Protein AF-A0A9Y2K0I2-F1 (afdb_monomer_lite)

Structure (mmCIF, N/CA/C/O backbone):
data_AF-A0A9Y2K0I2-F1
#
_entry.id   AF-A0A9Y2K0I2-F1
#
loop_
_atom_site.group_PDB
_atom_site.id
_atom_site.type_symbol
_atom_site.label_atom_id
_atom_site.label_alt_id
_atom_site.label_comp_id
_atom_site.label_asym_id
_atom_site.label_entity_id
_atom_site.label_seq_id
_atom_site.pdbx_PDB_ins_code
_atom_site.Cartn_x
_atom_site.Cartn_y
_atom_site.Cartn_z
_atom_site.occupancy
_atom_site.B_iso_or_equiv
_atom_site.auth_seq_id
_atom_site.auth_comp_id
_atom_site.auth_asym_id
_atom_site.auth_atom_id
_atom_site.pdbx_PDB_model_num
ATOM 1 N N . MET A 1 1 ? -23.090 1.991 5.966 1.00 53.09 1 MET A N 1
ATOM 2 C CA . MET A 1 1 ? -22.241 0.795 6.164 1.00 53.09 1 MET A CA 1
ATOM 3 C C . MET A 1 1 ? -21.688 0.841 7.576 1.00 53.09 1 MET A C 1
ATOM 5 O O . MET A 1 1 ? -21.295 1.922 8.002 1.00 53.09 1 MET A O 1
ATOM 9 N N . GLN A 1 2 ? -21.719 -0.274 8.311 1.00 64.38 2 GLN A N 1
ATOM 10 C CA . GLN A 1 2 ? -21.088 -0.356 9.633 1.00 64.38 2 GLN A CA 1
ATOM 11 C C . GLN A 1 2 ? -19.580 -0.041 9.514 1.00 64.38 2 GLN A C 1
ATOM 13 O O . GLN A 1 2 ? -18.990 -0.380 8.482 1.00 64.38 2 GLN A O 1
ATOM 18 N N . PRO A 1 3 ? -18.953 0.603 10.520 1.00 64.94 3 PRO A N 1
ATOM 19 C CA . PRO A 1 3 ? -17.525 0.949 10.492 1.00 64.94 3 PRO A CA 1
ATOM 20 C C . PRO A 1 3 ? -16.638 -0.266 10.189 1.00 64.94 3 PRO A C 1
ATOM 22 O O . PRO A 1 3 ? -15.735 -0.193 9.364 1.00 64.94 3 PRO A O 1
ATOM 25 N N . GLU A 1 4 ? -17.008 -1.401 10.775 1.00 67.50 4 GLU A N 1
ATOM 26 C CA . GLU A 1 4 ? -16.352 -2.708 10.685 1.00 67.50 4 GLU A CA 1
ATOM 27 C C . GLU A 1 4 ? -16.249 -3.206 9.235 1.00 67.50 4 GLU A C 1
ATOM 29 O O . GLU A 1 4 ? -15.191 -3.625 8.768 1.00 67.50 4 GLU A O 1
ATOM 34 N N . TRP A 1 5 ? -17.347 -3.084 8.482 1.00 68.94 5 TRP A N 1
ATOM 35 C CA . TRP A 1 5 ? -17.418 -3.495 7.078 1.00 68.94 5 TRP A CA 1
ATOM 36 C C . TRP A 1 5 ? -16.559 -2.600 6.186 1.00 68.94 5 TRP A C 1
ATOM 38 O O . TRP A 1 5 ? -15.941 -3.049 5.224 1.00 68.94 5 TRP A O 1
ATOM 48 N N . ARG A 1 6 ? -16.508 -1.311 6.515 1.00 68.50 6 ARG A N 1
ATOM 49 C CA . ARG A 1 6 ? -15.749 -0.327 5.752 1.00 68.50 6 ARG A CA 1
ATOM 50 C C . ARG A 1 6 ? -14.238 -0.520 5.926 1.00 68.50 6 ARG A C 1
ATOM 52 O O . ARG A 1 6 ? -13.497 -0.398 4.954 1.00 68.50 6 ARG A O 1
ATOM 59 N N . ASP A 1 7 ? -13.806 -0.897 7.126 1.00 70.06 7 ASP A N 1
ATOM 60 C CA . ASP A 1 7 ? -12.409 -1.227 7.421 1.00 70.06 7 ASP A CA 1
ATOM 61 C C . ASP A 1 7 ? -11.966 -2.548 6.773 1.00 70.06 7 ASP A C 1
ATOM 63 O O . ASP A 1 7 ? -10.858 -2.642 6.233 1.00 70.06 7 ASP A O 1
ATOM 67 N N . ALA A 1 8 ? -12.851 -3.552 6.745 1.00 73.81 8 ALA A N 1
ATOM 68 C CA . ALA A 1 8 ? -12.604 -4.797 6.021 1.00 73.81 8 ALA A CA 1
ATOM 69 C C . ALA A 1 8 ? -12.403 -4.539 4.516 1.00 73.81 8 ALA A C 1
ATOM 71 O O . ALA A 1 8 ? -11.444 -5.029 3.921 1.00 73.81 8 ALA A O 1
ATOM 72 N N . VAL A 1 9 ? -13.243 -3.695 3.908 1.00 80.25 9 VAL A N 1
ATOM 73 C CA . VAL A 1 9 ? -13.118 -3.331 2.486 1.00 80.25 9 VAL A CA 1
ATOM 74 C C . VAL A 1 9 ? -11.862 -2.498 2.221 1.00 80.25 9 VAL A C 1
ATOM 76 O O . VAL A 1 9 ? -11.193 -2.727 1.219 1.00 80.25 9 VAL A O 1
ATOM 79 N N . ALA A 1 10 ? -11.477 -1.593 3.125 1.00 81.00 10 ALA A N 1
ATOM 80 C CA . ALA A 1 10 ? -10.237 -0.819 3.004 1.00 81.00 10 ALA A CA 1
ATOM 81 C C . ALA A 1 10 ? -8.960 -1.678 3.122 1.00 81.00 10 ALA A C 1
ATOM 83 O O . ALA A 1 10 ? -7.895 -1.266 2.666 1.00 81.00 10 ALA A O 1
ATOM 84 N N . THR A 1 11 ? -9.061 -2.882 3.692 1.00 83.12 11 THR A N 1
ATOM 85 C CA . THR A 1 11 ? -7.950 -3.840 3.789 1.00 83.12 11 THR A CA 1
ATOM 86 C C . THR A 1 11 ? -7.670 -4.538 2.454 1.00 83.12 11 THR A C 1
ATOM 88 O O . THR A 1 11 ? -6.518 -4.850 2.152 1.00 83.12 11 THR A O 1
ATOM 91 N N . VAL A 1 12 ? -8.695 -4.734 1.618 1.00 85.62 12 VAL A N 1
ATOM 92 C CA . VAL A 1 12 ? -8.576 -5.452 0.338 1.00 85.62 12 VAL A CA 1
ATOM 93 C C . VAL A 1 12 ? -7.546 -4.813 -0.613 1.00 85.62 12 VAL A C 1
ATOM 95 O O . VAL A 1 12 ? -6.666 -5.539 -1.076 1.00 85.62 12 VAL A O 1
ATOM 98 N N . PRO A 1 13 ? -7.550 -3.487 -0.872 1.00 84.94 13 PRO A N 1
ATOM 99 C CA . PRO A 1 13 ? -6.544 -2.854 -1.730 1.00 84.94 13 PRO A CA 1
ATOM 100 C C . PRO A 1 13 ? -5.114 -2.984 -1.192 1.00 84.94 13 PRO A C 1
ATOM 102 O O . PRO A 1 13 ? -4.166 -3.092 -1.970 1.00 84.94 13 PRO A O 1
ATOM 105 N N . VAL A 1 14 ? -4.944 -2.992 0.135 1.00 85.44 14 VAL A N 1
ATOM 106 C CA . VAL A 1 14 ? -3.626 -3.141 0.769 1.00 85.44 14 VAL A CA 1
ATOM 107 C C . VAL A 1 14 ? -3.096 -4.557 0.560 1.00 85.44 14 VAL A C 1
ATOM 109 O O . VAL A 1 14 ? -1.975 -4.726 0.085 1.00 85.44 14 VAL A O 1
ATOM 112 N N . LEU A 1 15 ? -3.913 -5.575 0.845 1.00 86.75 15 LEU A N 1
ATOM 113 C CA . LEU A 1 15 ? -3.531 -6.973 0.630 1.00 86.75 15 LEU A CA 1
ATOM 114 C C . LEU A 1 15 ? -3.258 -7.264 -0.847 1.00 86.75 15 LEU A C 1
ATOM 116 O O . LEU A 1 15 ? -2.292 -7.952 -1.161 1.00 86.75 15 LEU A O 1
ATOM 120 N N . LEU A 1 16 ? -4.053 -6.683 -1.749 1.00 87.75 16 LEU A N 1
ATOM 121 C CA . LEU A 1 16 ? -3.819 -6.780 -3.186 1.00 87.75 16 LEU A CA 1
ATOM 122 C C . LEU A 1 16 ? -2.471 -6.165 -3.586 1.00 87.75 16 LEU A C 1
ATOM 124 O O . LEU A 1 16 ? -1.734 -6.767 -4.359 1.00 87.75 16 LEU A O 1
ATOM 128 N N . THR A 1 17 ? -2.113 -5.006 -3.022 1.00 87.44 17 THR A N 1
ATOM 129 C CA . THR A 1 17 ? -0.806 -4.370 -3.269 1.00 87.44 17 THR A CA 1
ATOM 130 C C . THR A 1 17 ? 0.347 -5.274 -2.829 1.00 87.44 17 THR A C 1
ATOM 132 O O . THR A 1 17 ? 1.324 -5.424 -3.559 1.00 87.44 17 THR A O 1
ATOM 135 N N . ILE A 1 18 ? 0.229 -5.904 -1.655 1.00 86.88 18 ILE A N 1
ATOM 136 C CA . ILE A 1 18 ? 1.241 -6.835 -1.139 1.00 86.88 18 ILE A CA 1
ATOM 137 C C . ILE A 1 18 ? 1.335 -8.074 -2.036 1.00 86.88 18 ILE A C 1
ATOM 139 O O . ILE A 1 18 ? 2.438 -8.464 -2.401 1.00 86.88 18 ILE A O 1
ATOM 143 N N . ALA A 1 19 ? 0.202 -8.662 -2.429 1.00 86.19 19 ALA A N 1
ATOM 144 C CA . ALA A 1 19 ? 0.174 -9.835 -3.300 1.00 86.19 19 ALA A CA 1
ATOM 145 C C . ALA A 1 19 ? 0.838 -9.558 -4.659 1.00 86.19 19 ALA A C 1
ATOM 147 O O . ALA A 1 19 ? 1.690 -10.329 -5.089 1.00 86.19 19 ALA A O 1
ATOM 148 N N . LEU A 1 20 ? 0.518 -8.420 -5.286 1.00 85.06 20 LEU A N 1
ATOM 149 C CA . LEU A 1 20 ? 1.146 -7.985 -6.537 1.00 85.06 20 LEU A CA 1
ATOM 150 C C . LEU A 1 20 ? 2.647 -7.721 -6.372 1.00 85.06 20 LEU A C 1
ATOM 152 O O . LEU A 1 20 ? 3.420 -8.010 -7.278 1.00 85.06 20 LEU A O 1
ATOM 156 N N . TYR A 1 21 ? 3.082 -7.194 -5.223 1.00 84.44 21 TYR A N 1
ATOM 157 C CA . TYR A 1 21 ? 4.509 -6.997 -4.966 1.00 84.44 21 TYR A CA 1
ATOM 158 C C . TYR A 1 21 ? 5.258 -8.321 -4.777 1.00 84.44 21 TYR A C 1
ATOM 160 O O . TYR A 1 21 ? 6.381 -8.456 -5.252 1.00 84.44 21 TYR A O 1
ATOM 168 N N . VAL A 1 22 ? 4.650 -9.298 -4.099 1.00 85.31 22 VAL A N 1
ATOM 169 C CA . VAL A 1 22 ? 5.235 -10.636 -3.922 1.00 85.31 22 VAL A CA 1
ATOM 170 C C . VAL A 1 22 ? 5.380 -11.351 -5.265 1.00 85.31 22 VAL A C 1
ATOM 172 O O . VAL A 1 22 ? 6.415 -11.965 -5.494 1.00 85.31 22 VAL A O 1
ATOM 175 N N . ASP A 1 23 ? 4.391 -11.219 -6.153 1.00 82.94 23 ASP A N 1
ATOM 176 C CA . ASP A 1 23 ? 4.446 -11.720 -7.536 1.00 82.94 23 ASP A CA 1
ATOM 177 C C . ASP A 1 23 ? 5.516 -10.987 -8.370 1.00 82.94 23 ASP A C 1
ATOM 179 O O . ASP A 1 23 ? 6.265 -11.605 -9.114 1.00 82.94 23 ASP A O 1
ATOM 183 N N . TYR A 1 24 ? 5.663 -9.672 -8.172 1.00 83.00 24 TYR A N 1
ATOM 184 C CA . TYR A 1 24 ? 6.679 -8.847 -8.837 1.00 83.00 24 TYR A CA 1
ATOM 185 C C . TYR A 1 24 ? 8.113 -9.172 -8.396 1.00 83.00 24 TYR A C 1
ATOM 187 O O . TYR A 1 24 ? 9.049 -9.033 -9.181 1.00 83.00 24 TYR A O 1
ATOM 195 N N . PHE A 1 25 ? 8.309 -9.546 -7.131 1.00 80.38 25 PHE A N 1
ATOM 196 C CA . PHE A 1 25 ? 9.626 -9.693 -6.510 1.00 80.38 25 PHE A CA 1
ATOM 197 C C . PHE A 1 25 ? 10.585 -10.680 -7.213 1.00 80.38 25 PHE A C 1
ATOM 199 O O . PHE A 1 25 ? 11.750 -10.310 -7.375 1.00 80.38 25 PHE A O 1
ATOM 206 N N . PRO A 1 26 ? 10.169 -11.895 -7.629 1.00 81.00 26 PRO A N 1
ATOM 207 C CA . PRO A 1 26 ? 11.063 -12.848 -8.291 1.00 81.00 26 PRO A CA 1
ATOM 208 C C . PRO A 1 26 ? 11.470 -12.432 -9.711 1.00 81.00 26 PRO A C 1
ATOM 210 O O . PRO A 1 26 ? 12.645 -12.545 -10.053 1.00 81.00 26 PRO A O 1
ATOM 213 N N . ASP A 1 27 ? 10.531 -11.921 -10.513 1.00 77.06 27 ASP A N 1
ATOM 214 C CA . ASP A 1 27 ? 10.726 -11.765 -11.964 1.00 77.06 27 ASP A CA 1
ATOM 215 C C . ASP A 1 27 ? 10.772 -10.298 -12.433 1.00 77.06 27 ASP A C 1
ATOM 217 O O . ASP A 1 27 ? 10.922 -10.014 -13.622 1.00 77.06 27 ASP A O 1
ATOM 221 N N . GLY A 1 28 ? 10.609 -9.332 -11.522 1.00 72.44 28 GLY A N 1
ATOM 222 C CA . GLY A 1 28 ? 10.492 -7.906 -11.860 1.00 72.44 28 GLY A CA 1
ATOM 223 C C . GLY A 1 28 ? 9.236 -7.574 -12.679 1.00 72.44 28 GLY A C 1
ATOM 224 O O . GLY A 1 28 ? 9.112 -6.482 -13.248 1.00 72.44 28 GLY A O 1
ATOM 225 N N . THR A 1 29 ? 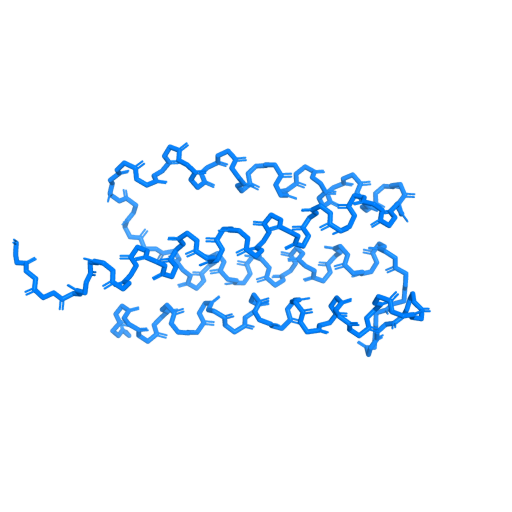8.300 -8.518 -12.752 1.00 69.56 29 THR A N 1
ATOM 226 C CA . THR A 1 29 ? 7.012 -8.401 -13.429 1.00 69.56 29 THR A CA 1
ATOM 227 C C . THR A 1 29 ? 5.965 -9.120 -12.594 1.00 69.56 29 THR A C 1
ATOM 229 O O . THR A 1 29 ? 6.249 -10.169 -12.035 1.00 69.56 29 THR A O 1
ATOM 232 N N . ALA A 1 30 ? 4.777 -8.539 -12.493 1.00 72.44 30 ALA A N 1
ATOM 233 C CA . ALA A 1 30 ? 3.601 -9.172 -11.912 1.00 72.44 30 ALA A CA 1
ATOM 234 C C . ALA A 1 30 ? 2.467 -9.157 -12.938 1.00 72.44 30 ALA A C 1
ATOM 236 O O . ALA A 1 30 ? 2.550 -8.458 -13.958 1.00 72.44 30 ALA A O 1
ATOM 237 N N . LEU A 1 31 ? 1.385 -9.885 -12.657 1.00 64.81 31 LEU A N 1
ATOM 238 C CA . LEU A 1 31 ? 0.146 -9.870 -13.445 1.00 64.81 31 LEU A CA 1
ATOM 239 C C . LEU A 1 31 ? -0.235 -8.420 -13.839 1.00 64.81 31 LEU A C 1
ATOM 241 O O . LEU A 1 31 ? -0.641 -7.623 -12.995 1.00 64.81 31 LEU A O 1
ATOM 245 N N . TRP A 1 32 ? -0.086 -8.078 -15.128 1.00 63.84 32 TRP A N 1
ATOM 246 C CA . TRP A 1 32 ? -0.341 -6.751 -15.738 1.00 63.84 32 TRP A CA 1
ATOM 247 C C . TRP A 1 32 ? 0.594 -5.590 -15.347 1.00 63.84 32 TRP A C 1
ATOM 249 O O . TRP A 1 32 ? 0.461 -4.496 -15.897 1.00 63.84 32 TRP A O 1
ATOM 259 N N . VAL A 1 33 ? 1.553 -5.797 -14.443 1.00 71.44 33 VAL A N 1
ATOM 260 C CA . VAL A 1 33 ? 2.462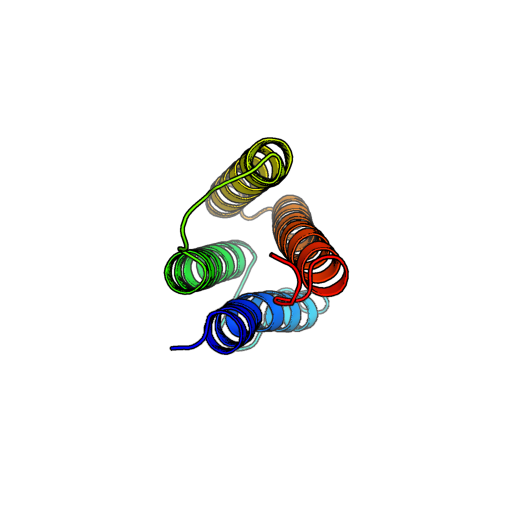 -4.757 -13.939 1.00 71.44 33 VAL A CA 1
ATOM 261 C C . VAL A 1 33 ? 3.887 -5.072 -14.365 1.00 71.44 33 VAL A C 1
ATOM 263 O O . VAL A 1 33 ? 4.459 -6.085 -13.972 1.00 71.44 33 VAL A O 1
ATOM 266 N N . HIS A 1 34 ? 4.473 -4.223 -15.205 1.00 80.94 34 HIS A N 1
ATOM 267 C CA . HIS A 1 34 ? 5.801 -4.469 -15.770 1.00 80.94 34 HIS A CA 1
ATOM 268 C C . HIS A 1 34 ? 6.756 -3.363 -15.317 1.00 80.94 34 HIS A C 1
ATOM 270 O O . HIS A 1 34 ? 6.641 -2.208 -15.735 1.00 80.94 34 HIS A O 1
ATOM 276 N N . GLY A 1 35 ? 7.687 -3.719 -14.429 1.00 79.75 35 GLY A N 1
ATOM 277 C CA . GLY A 1 35 ? 8.672 -2.800 -13.865 1.00 79.75 35 GLY A CA 1
ATOM 278 C C . GLY A 1 35 ? 8.181 -1.955 -12.681 1.00 79.75 35 GLY A C 1
ATOM 279 O O . GLY A 1 35 ? 6.987 -1.785 -12.418 1.00 79.75 35 GLY A O 1
ATOM 280 N N . ALA A 1 36 ? 9.148 -1.379 -11.963 1.00 81.81 36 ALA A N 1
ATOM 281 C CA . ALA A 1 36 ? 8.920 -0.712 -10.682 1.00 81.81 36 ALA A CA 1
ATOM 282 C C . ALA A 1 36 ? 7.972 0.496 -10.762 1.00 81.81 36 ALA A C 1
ATOM 284 O O . ALA A 1 36 ? 7.198 0.744 -9.838 1.00 81.81 36 ALA A O 1
ATOM 285 N N . ARG A 1 37 ? 7.986 1.232 -11.881 1.00 85.38 37 ARG A N 1
ATOM 286 C CA . ARG A 1 37 ? 7.114 2.403 -12.088 1.00 85.38 37 ARG A CA 1
ATOM 287 C C . ARG A 1 37 ? 5.641 2.017 -12.171 1.00 85.38 37 ARG A C 1
ATOM 289 O O . ARG A 1 37 ? 4.805 2.659 -11.541 1.00 85.38 37 ARG A O 1
ATOM 296 N N . ALA A 1 38 ? 5.330 0.960 -12.921 1.00 84.44 38 ALA A N 1
ATOM 297 C CA . ALA A 1 38 ? 3.969 0.451 -13.032 1.00 84.44 38 ALA A CA 1
ATOM 298 C C . ALA A 1 38 ? 3.465 -0.051 -11.669 1.00 84.44 38 ALA A C 1
ATOM 300 O O . ALA A 1 38 ? 2.311 0.186 -11.304 1.00 84.44 38 ALA A O 1
ATOM 301 N N . MET A 1 39 ? 4.347 -0.671 -10.877 1.00 86.50 39 MET A N 1
ATOM 302 C CA . MET A 1 39 ? 3.986 -1.147 -9.543 1.00 86.50 39 MET A CA 1
ATOM 303 C C . MET A 1 39 ? 3.749 0.005 -8.563 1.00 86.50 39 MET A C 1
ATOM 305 O O . MET A 1 39 ? 2.755 0.002 -7.838 1.00 86.50 39 MET A O 1
ATOM 309 N N . ALA A 1 40 ? 4.591 1.041 -8.594 1.00 86.00 40 ALA A N 1
ATOM 310 C CA . ALA A 1 40 ? 4.391 2.249 -7.796 1.00 86.00 40 ALA A CA 1
ATOM 311 C C . ALA A 1 40 ? 3.083 2.976 -8.157 1.00 86.00 40 ALA A C 1
ATOM 313 O O . ALA A 1 40 ? 2.343 3.387 -7.263 1.00 86.00 40 ALA A O 1
ATOM 314 N N . ALA A 1 41 ? 2.754 3.083 -9.450 1.00 87.12 41 ALA A N 1
ATOM 315 C CA . ALA A 1 41 ? 1.482 3.648 -9.902 1.00 87.12 41 ALA A CA 1
ATOM 316 C C . ALA A 1 41 ? 0.285 2.842 -9.370 1.00 87.12 41 ALA A C 1
ATOM 318 O O . ALA A 1 41 ? -0.671 3.414 -8.848 1.00 87.12 41 ALA A O 1
ATOM 319 N N . THR A 1 42 ? 0.366 1.512 -9.441 1.00 88.12 42 THR A N 1
ATOM 320 C CA . THR A 1 42 ? -0.675 0.608 -8.933 1.00 88.12 42 THR A CA 1
ATOM 321 C C . THR A 1 42 ? -0.850 0.756 -7.421 1.00 88.12 42 THR A C 1
ATOM 323 O O . THR A 1 42 ? -1.972 0.923 -6.943 1.00 88.12 42 THR A O 1
ATOM 326 N N . ALA A 1 43 ? 0.255 0.788 -6.671 1.00 87.19 43 ALA A N 1
ATOM 327 C CA . ALA A 1 43 ? 0.248 1.002 -5.227 1.00 87.19 43 ALA A CA 1
ATOM 328 C C . ALA A 1 43 ? -0.365 2.359 -4.838 1.00 87.19 43 ALA A C 1
ATOM 330 O O . ALA A 1 43 ? -1.108 2.432 -3.860 1.00 87.19 43 ALA A O 1
ATOM 331 N N . LEU A 1 44 ? -0.123 3.425 -5.612 1.00 87.12 44 LEU A N 1
ATOM 332 C CA . LEU A 1 44 ? -0.755 4.731 -5.390 1.00 87.12 44 LEU A CA 1
ATOM 333 C C . LEU A 1 44 ? -2.264 4.699 -5.621 1.00 87.12 44 LEU A C 1
ATOM 335 O O . LEU A 1 44 ? -3.013 5.230 -4.802 1.00 87.12 44 LEU A O 1
ATOM 339 N N . VAL A 1 45 ? -2.716 4.078 -6.712 1.00 90.06 45 VAL A N 1
ATOM 340 C CA . VAL A 1 45 ? -4.149 3.967 -7.020 1.00 90.06 45 VAL A CA 1
ATOM 341 C C . VAL A 1 45 ? -4.862 3.159 -5.936 1.00 90.06 45 VAL A C 1
ATOM 343 O O . VAL A 1 45 ? -5.867 3.614 -5.391 1.00 90.06 45 VAL A O 1
ATOM 346 N N . LEU A 1 46 ? -4.318 1.999 -5.563 1.00 87.38 46 LEU A N 1
ATOM 347 C CA . LEU A 1 46 ? -4.880 1.160 -4.503 1.00 87.38 46 LEU A CA 1
ATOM 348 C C . LEU A 1 46 ? -4.820 1.849 -3.134 1.00 87.38 46 LEU A C 1
ATOM 350 O O . LEU A 1 46 ? -5.781 1.768 -2.369 1.00 87.38 46 LEU A O 1
ATOM 354 N N . GLY A 1 47 ? -3.741 2.579 -2.845 1.00 84.88 47 GLY A N 1
ATOM 355 C CA . GLY A 1 47 ? -3.600 3.388 -1.637 1.00 84.88 47 GLY A CA 1
ATOM 356 C C . GLY A 1 47 ? -4.636 4.511 -1.556 1.00 84.88 47 GLY A C 1
ATOM 357 O O . GLY A 1 47 ? -5.235 4.717 -0.500 1.00 84.88 47 GLY A O 1
ATOM 358 N N . LEU A 1 48 ? -4.916 5.192 -2.671 1.00 84.88 48 LEU A N 1
ATOM 359 C CA . LEU A 1 48 ? -5.967 6.207 -2.753 1.00 84.88 48 LEU A CA 1
ATOM 360 C C . LEU A 1 48 ? -7.357 5.594 -2.536 1.00 84.88 48 LEU A C 1
ATOM 362 O O . LEU A 1 48 ? -8.161 6.143 -1.784 1.00 84.88 48 LEU A O 1
ATOM 366 N N . VAL A 1 49 ? -7.628 4.439 -3.147 1.00 85.69 49 VAL A N 1
ATOM 367 C CA . VAL A 1 49 ? -8.882 3.698 -2.946 1.00 85.69 49 VAL A CA 1
ATOM 368 C C . VAL A 1 49 ? -9.040 3.298 -1.476 1.00 85.69 49 VAL A C 1
ATOM 370 O O . VAL A 1 49 ? -10.079 3.582 -0.881 1.00 85.69 49 VAL A O 1
ATOM 373 N N . ALA A 1 50 ? -8.004 2.724 -0.856 1.00 81.88 50 ALA A N 1
ATOM 374 C CA . ALA A 1 50 ? -8.008 2.386 0.568 1.00 81.88 50 ALA A CA 1
ATOM 375 C C . ALA A 1 50 ? -8.235 3.619 1.455 1.00 81.88 50 ALA A C 1
ATOM 377 O O . ALA A 1 50 ? -9.001 3.549 2.415 1.00 81.88 50 ALA A O 1
ATOM 378 N N . PHE A 1 51 ? -7.623 4.758 1.116 1.00 80.50 51 PHE A N 1
ATOM 379 C CA . PHE A 1 51 ? -7.819 6.016 1.832 1.00 80.50 51 PHE A CA 1
ATOM 380 C C . PHE A 1 51 ? -9.272 6.501 1.761 1.00 80.50 51 PHE A C 1
ATOM 382 O O . PHE A 1 51 ? -9.857 6.820 2.795 1.00 80.50 51 PHE A O 1
ATOM 389 N N . LEU A 1 52 ? -9.874 6.522 0.569 1.00 82.31 52 LEU A N 1
ATOM 390 C CA . LEU A 1 52 ? -11.261 6.957 0.379 1.00 82.31 52 LEU A CA 1
ATOM 391 C C . LEU A 1 52 ? -12.253 6.037 1.100 1.00 82.31 52 LEU A C 1
ATOM 393 O O . LEU A 1 52 ? -13.201 6.517 1.720 1.00 82.31 52 LEU A O 1
ATOM 397 N N . LEU A 1 53 ? -12.009 4.725 1.066 1.00 79.00 53 LEU A N 1
ATOM 398 C CA . LEU A 1 53 ? -12.812 3.740 1.788 1.00 79.00 53 LEU A CA 1
ATOM 399 C C . LEU A 1 53 ? -12.652 3.903 3.306 1.00 79.00 53 LEU A C 1
ATOM 401 O O . LEU A 1 53 ? -13.640 3.908 4.035 1.00 79.00 53 LEU A O 1
ATOM 405 N N . GLY A 1 54 ? -11.424 4.107 3.783 1.00 69.88 54 GLY A N 1
ATOM 406 C CA . GLY A 1 54 ? -11.096 4.284 5.198 1.00 69.88 54 GLY A CA 1
ATOM 407 C C . GLY A 1 54 ? -11.412 5.670 5.775 1.00 69.88 54 GLY A C 1
ATOM 408 O O . GLY A 1 54 ? -11.307 5.855 6.990 1.00 69.88 54 GLY A O 1
ATOM 409 N N . ALA A 1 55 ? -11.808 6.650 4.954 1.00 66.56 55 ALA A N 1
ATOM 410 C CA . ALA A 1 55 ? -12.062 8.027 5.376 1.00 66.56 55 ALA A CA 1
ATOM 411 C C . ALA A 1 55 ? -13.236 8.103 6.381 1.00 66.56 55 ALA A C 1
ATOM 413 O O . ALA A 1 55 ? -14.420 8.131 6.039 1.00 66.56 55 ALA A O 1
ATOM 414 N N . GLY A 1 56 ? -12.913 8.088 7.674 1.00 63.88 56 GLY A N 1
ATOM 415 C CA . GLY A 1 56 ? -13.822 8.310 8.801 1.00 63.88 56 GLY A CA 1
ATOM 416 C C . GLY A 1 56 ? -13.460 9.557 9.597 1.00 63.88 56 GLY A C 1
ATOM 417 O O . GLY A 1 56 ? -12.484 10.237 9.290 1.00 63.88 56 GLY A O 1
ATOM 418 N N . ARG A 1 57 ? -14.236 9.852 10.649 1.00 54.56 57 ARG A N 1
ATOM 419 C CA . ARG A 1 57 ? -13.915 10.948 11.576 1.00 54.56 57 ARG A CA 1
ATOM 420 C C . ARG A 1 57 ? -12.544 10.686 12.210 1.00 54.56 57 ARG A C 1
ATOM 422 O O . ARG A 1 57 ? -12.385 9.782 13.023 1.00 54.56 57 ARG A O 1
ATOM 429 N N . TRP A 1 58 ? -11.554 11.474 11.800 1.00 53.97 58 TRP A N 1
ATOM 430 C CA . TRP A 1 58 ? -10.211 11.496 12.372 1.00 53.97 58 TRP A CA 1
ATOM 431 C C . TRP A 1 58 ? -10.260 12.119 13.766 1.00 53.97 58 TRP A C 1
ATOM 433 O O . TRP A 1 58 ? -10.177 13.335 13.921 1.00 53.97 58 TRP A O 1
ATOM 443 N N . THR A 1 59 ? -10.396 11.290 14.794 1.00 48.88 59 THR A N 1
ATOM 444 C CA . THR A 1 59 ? -10.353 11.746 16.186 1.00 48.88 59 THR A CA 1
ATOM 445 C C . THR A 1 59 ? -9.358 10.892 16.967 1.00 48.88 59 THR A C 1
ATOM 447 O O . THR A 1 59 ? -9.610 9.713 17.196 1.00 48.88 59 THR A O 1
ATOM 450 N N . GLY A 1 60 ? -8.209 11.468 17.351 1.00 59.78 60 GLY A N 1
ATOM 451 C CA . GLY A 1 60 ? -7.299 10.860 18.330 1.00 59.78 60 GLY A CA 1
ATOM 452 C C . GLY A 1 60 ? -5.789 10.931 18.028 1.00 59.78 60 GLY A C 1
ATOM 453 O O . GLY A 1 60 ? -5.371 11.394 16.963 1.00 59.78 60 GLY A O 1
ATOM 454 N N . PRO A 1 61 ? -4.954 10.429 18.962 1.00 58.22 61 PRO A N 1
ATOM 455 C CA . PRO A 1 61 ? -3.485 10.457 18.894 1.00 58.22 61 PRO A CA 1
ATOM 456 C C . PRO A 1 61 ? -2.893 9.630 17.741 1.00 58.22 61 PRO A C 1
ATOM 458 O O . PRO A 1 61 ? -1.741 9.832 17.366 1.00 58.22 61 PRO A O 1
ATOM 461 N N . ALA A 1 62 ? -3.686 8.757 17.112 1.00 56.53 62 ALA A N 1
ATOM 462 C CA . ALA A 1 62 ? -3.271 7.963 15.956 1.00 56.53 62 ALA A CA 1
ATOM 463 C C . ALA A 1 62 ? -2.831 8.811 14.742 1.00 56.53 62 ALA A C 1
ATOM 465 O O . ALA A 1 62 ? -2.037 8.341 13.928 1.00 56.53 62 ALA A O 1
ATOM 466 N N . ARG A 1 63 ? -3.270 10.078 14.644 1.00 65.38 63 ARG A N 1
ATOM 467 C CA . ARG A 1 63 ? -2.827 11.015 13.596 1.00 65.38 63 ARG A CA 1
ATOM 468 C C . ARG A 1 63 ? -1.311 11.225 13.597 1.00 65.38 63 ARG A C 1
ATOM 470 O O . ARG A 1 63 ? -0.726 11.343 12.526 1.00 65.38 63 ARG A O 1
ATOM 477 N N . TRP A 1 64 ? -0.684 11.251 14.773 1.00 66.62 64 TRP A N 1
ATOM 478 C CA . TRP A 1 64 ? 0.738 11.576 14.912 1.00 66.62 64 TRP A CA 1
ATOM 479 C C . TRP A 1 64 ? 1.664 10.524 14.305 1.00 66.62 64 TRP A C 1
ATOM 481 O O . TRP A 1 64 ? 2.757 10.866 13.873 1.00 66.62 64 TRP A O 1
ATOM 491 N N . VAL A 1 65 ? 1.216 9.269 14.228 1.00 73.12 65 VAL A N 1
ATOM 492 C CA . VAL A 1 65 ? 2.008 8.161 13.673 1.00 73.12 65 VAL A CA 1
ATOM 493 C C . VAL A 1 65 ? 1.616 7.872 12.226 1.00 73.12 65 VAL A C 1
ATOM 495 O O . VAL A 1 65 ? 2.480 7.695 11.371 1.00 73.12 65 VAL A O 1
ATOM 498 N N . SER A 1 66 ? 0.318 7.878 11.912 1.00 73.19 66 SER A N 1
ATOM 499 C CA . SER A 1 66 ? -0.158 7.557 10.562 1.00 73.19 66 SER A CA 1
ATOM 500 C C . SER A 1 66 ? 0.157 8.651 9.537 1.00 73.19 66 SER A C 1
ATOM 502 O O . SER A 1 66 ? 0.401 8.330 8.378 1.00 73.19 66 SER A O 1
ATOM 504 N N . ALA A 1 67 ? 0.184 9.927 9.943 1.00 78.12 67 ALA A N 1
ATOM 505 C CA . ALA A 1 67 ? 0.502 11.033 9.041 1.00 78.12 67 ALA A CA 1
ATOM 506 C C . ALA A 1 67 ? 1.944 10.980 8.495 1.00 78.12 67 ALA A C 1
ATOM 508 O O . ALA A 1 67 ? 2.090 10.978 7.275 1.00 78.12 67 ALA A O 1
ATOM 509 N N . PRO A 1 68 ? 3.009 10.889 9.320 1.00 82.88 68 PRO A N 1
ATOM 510 C CA . PRO A 1 68 ? 4.373 10.827 8.795 1.00 82.88 68 PRO A CA 1
ATOM 511 C C . PRO A 1 68 ? 4.632 9.553 7.985 1.00 82.88 68 PRO A C 1
ATOM 513 O O . PRO A 1 68 ? 5.280 9.632 6.947 1.00 82.88 68 PRO A O 1
ATOM 516 N N . LEU A 1 69 ? 4.083 8.404 8.399 1.00 81.31 69 LEU A N 1
ATOM 517 C CA . LEU A 1 69 ? 4.186 7.154 7.637 1.00 81.31 69 LEU A CA 1
ATOM 518 C C . LEU A 1 69 ? 3.503 7.257 6.264 1.00 81.31 69 LEU A C 1
ATOM 520 O O . LEU A 1 69 ? 4.072 6.824 5.266 1.00 81.31 69 LEU A O 1
ATOM 524 N N . GLY A 1 70 ? 2.311 7.862 6.198 1.00 81.69 70 GLY A N 1
ATOM 525 C CA . GLY A 1 70 ? 1.601 8.100 4.939 1.00 81.69 70 GLY A CA 1
ATOM 526 C C . GLY A 1 70 ? 2.348 9.067 4.019 1.00 81.69 70 GLY A C 1
ATOM 527 O O . GLY A 1 70 ? 2.484 8.801 2.827 1.00 81.69 70 GLY A O 1
ATOM 528 N N . THR A 1 71 ? 2.898 10.151 4.572 1.00 85.19 71 THR A N 1
ATOM 529 C CA . THR A 1 71 ? 3.731 11.094 3.812 1.00 85.19 71 THR A CA 1
ATOM 530 C C . THR A 1 71 ? 5.001 10.424 3.294 1.00 85.19 71 THR A C 1
ATOM 532 O O . THR A 1 71 ? 5.343 10.595 2.128 1.00 85.19 71 THR A O 1
ATOM 535 N N . ALA A 1 72 ? 5.681 9.627 4.123 1.00 85.25 72 ALA A N 1
ATOM 536 C CA . ALA A 1 72 ? 6.858 8.871 3.706 1.00 85.25 72 ALA A CA 1
ATOM 537 C C . ALA A 1 72 ? 6.519 7.888 2.577 1.00 85.25 72 ALA A C 1
ATOM 539 O O . ALA A 1 72 ? 7.237 7.838 1.582 1.00 85.25 72 ALA A O 1
ATOM 540 N N . ALA A 1 73 ? 5.392 7.173 2.683 1.00 84.12 73 ALA A N 1
ATOM 541 C CA . ALA A 1 73 ? 4.928 6.271 1.632 1.00 84.12 73 ALA A CA 1
ATOM 542 C C . ALA A 1 73 ? 4.668 7.033 0.324 1.00 84.12 73 ALA A C 1
ATOM 544 O O . ALA A 1 73 ? 5.131 6.617 -0.734 1.00 84.12 73 ALA A O 1
ATOM 545 N N . LEU A 1 74 ? 4.007 8.192 0.387 1.00 86.06 74 LEU A N 1
ATOM 546 C CA . LEU A 1 74 ? 3.770 9.025 -0.792 1.00 86.06 74 LEU A CA 1
ATOM 547 C C . LEU A 1 74 ? 5.082 9.499 -1.436 1.00 86.06 74 LEU A C 1
ATOM 549 O O . LEU A 1 74 ? 5.225 9.424 -2.655 1.00 86.06 74 LEU A O 1
ATOM 553 N N . LEU A 1 75 ? 6.052 9.945 -0.632 1.00 89.31 75 LEU A N 1
ATOM 554 C CA . LEU A 1 75 ? 7.366 10.361 -1.127 1.00 89.31 75 LEU A CA 1
ATOM 555 C C . LEU A 1 75 ? 8.114 9.200 -1.790 1.00 8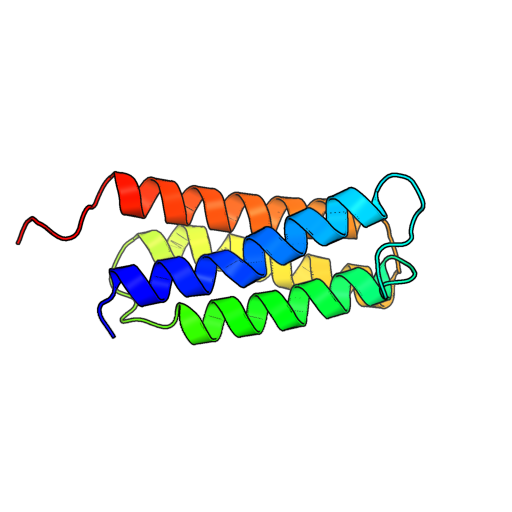9.31 75 LEU A C 1
ATOM 557 O O . LEU A 1 75 ? 8.645 9.380 -2.885 1.00 89.31 75 LEU A O 1
ATOM 561 N N . CYS A 1 76 ? 8.111 8.011 -1.178 1.00 85.38 76 CYS A N 1
ATOM 562 C CA . CYS A 1 76 ? 8.695 6.814 -1.780 1.00 85.38 76 CYS A CA 1
ATOM 563 C C . CYS A 1 76 ? 8.021 6.484 -3.114 1.00 85.38 76 CYS A C 1
ATOM 565 O O . CYS A 1 76 ? 8.721 6.263 -4.094 1.00 85.38 76 CYS A O 1
ATOM 567 N N . ALA A 1 77 ? 6.689 6.535 -3.195 1.00 82.50 77 ALA A N 1
ATOM 568 C CA . ALA A 1 77 ? 5.972 6.265 -4.437 1.00 82.50 77 ALA A CA 1
ATOM 569 C C . ALA A 1 77 ? 6.321 7.249 -5.560 1.00 82.50 77 ALA A C 1
ATOM 571 O O . ALA A 1 77 ? 6.578 6.829 -6.689 1.00 82.50 77 ALA A O 1
ATOM 572 N N . VAL A 1 78 ? 6.372 8.549 -5.257 1.00 88.00 78 VAL A N 1
ATOM 573 C CA . VAL A 1 78 ? 6.782 9.577 -6.226 1.00 88.00 78 VAL A CA 1
ATOM 574 C C . VAL A 1 78 ? 8.225 9.350 -6.666 1.00 88.00 78 VAL A C 1
ATOM 576 O O . VAL A 1 78 ? 8.524 9.414 -7.857 1.00 88.00 78 VAL A O 1
ATOM 579 N N . PHE A 1 79 ? 9.116 9.037 -5.727 1.00 87.00 79 PHE A N 1
ATOM 580 C CA . PHE A 1 79 ? 10.509 8.764 -6.046 1.00 87.00 79 PHE A CA 1
ATOM 581 C C . PHE A 1 79 ? 10.647 7.543 -6.963 1.00 87.00 79 PHE A 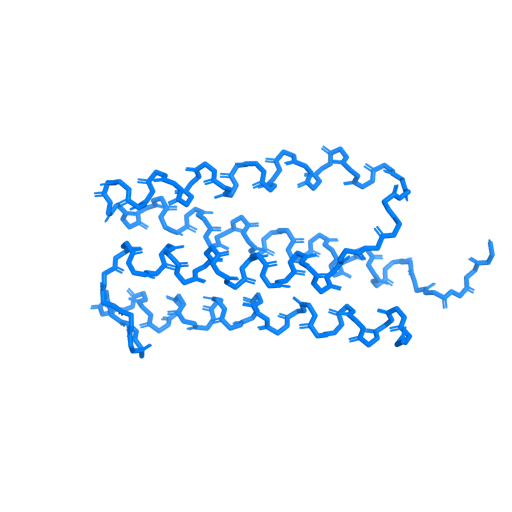C 1
ATOM 583 O O . PHE A 1 79 ? 11.281 7.650 -8.009 1.00 87.00 79 PHE A O 1
ATOM 590 N N . THR A 1 80 ? 9.993 6.424 -6.635 1.00 86.06 80 THR A N 1
ATOM 591 C CA . THR A 1 80 ? 9.989 5.203 -7.454 1.00 86.06 80 THR A CA 1
ATOM 592 C C . THR A 1 80 ? 9.400 5.440 -8.844 1.00 86.06 80 THR A C 1
ATOM 594 O O . THR A 1 80 ? 9.902 4.889 -9.822 1.00 86.06 80 THR A O 1
ATOM 597 N N . LEU A 1 81 ? 8.372 6.286 -8.978 1.00 85.00 81 LEU A N 1
ATOM 598 C CA . LEU A 1 81 ? 7.831 6.666 -10.288 1.00 85.00 81 LEU A CA 1
ATOM 599 C C . LEU A 1 81 ? 8.877 7.366 -11.165 1.00 85.00 81 LEU A C 1
ATOM 601 O O . LEU A 1 81 ? 8.964 7.086 -12.361 1.00 85.00 81 LEU A O 1
ATOM 605 N N . VAL A 1 82 ? 9.684 8.249 -10.578 1.00 88.38 82 VAL A N 1
ATOM 606 C CA . VAL A 1 82 ? 10.714 9.002 -11.304 1.00 88.38 82 VAL A CA 1
ATOM 607 C C . VAL A 1 82 ? 11.921 8.115 -11.612 1.00 88.38 82 VAL A C 1
ATOM 609 O O . VAL A 1 82 ? 12.333 8.001 -12.768 1.00 88.38 82 VAL A O 1
ATOM 612 N N . THR A 1 83 ? 12.478 7.449 -10.604 1.00 86.50 83 THR A N 1
ATOM 613 C CA . THR A 1 83 ? 13.743 6.711 -10.729 1.00 86.50 83 THR A CA 1
ATOM 614 C C . THR A 1 83 ? 13.572 5.306 -11.291 1.00 86.50 83 THR A C 1
ATOM 616 O O . THR A 1 83 ? 14.488 4.797 -11.927 1.00 86.50 83 THR A O 1
ATOM 619 N N . GLY A 1 84 ? 12.402 4.687 -11.107 1.00 82.81 84 GLY A N 1
ATOM 620 C CA . GLY A 1 84 ? 12.199 3.269 -11.404 1.00 82.81 84 GLY A CA 1
ATOM 621 C C . GLY A 1 84 ? 13.007 2.342 -10.494 1.00 82.81 84 GLY A C 1
ATOM 622 O O . GLY A 1 84 ? 13.232 1.191 -10.856 1.00 82.81 84 GLY A O 1
ATOM 623 N N . ASP A 1 85 ? 13.467 2.834 -9.343 1.00 83.88 85 ASP A N 1
ATOM 624 C CA . ASP A 1 85 ? 14.335 2.083 -8.444 1.00 83.88 85 ASP A CA 1
ATOM 625 C C . ASP A 1 85 ? 13.562 1.036 -7.619 1.00 83.88 85 ASP A C 1
ATOM 627 O O . ASP A 1 85 ? 12.585 1.343 -6.932 1.00 83.88 85 ASP A O 1
ATOM 631 N N . GLY A 1 86 ? 14.033 -0.211 -7.655 1.00 80.19 86 GLY A N 1
ATOM 632 C CA . GLY A 1 86 ? 13.412 -1.332 -6.947 1.00 80.19 86 GLY A CA 1
ATOM 633 C C . GLY A 1 86 ? 13.536 -1.245 -5.423 1.00 80.19 86 GLY A C 1
ATOM 634 O O . GLY A 1 86 ? 12.641 -1.707 -4.716 1.00 80.19 86 GLY A O 1
ATOM 635 N N . LEU A 1 87 ? 14.592 -0.613 -4.895 1.00 83.56 87 LEU A N 1
ATOM 636 C CA . LEU A 1 87 ? 14.760 -0.452 -3.445 1.00 83.56 87 LEU A CA 1
ATOM 637 C C . LEU A 1 87 ? 13.713 0.504 -2.871 1.00 83.56 87 LEU A C 1
ATOM 639 O O . LEU A 1 87 ? 13.082 0.206 -1.857 1.00 83.56 87 LEU A O 1
ATOM 643 N N . THR A 1 88 ? 13.474 1.631 -3.539 1.00 81.94 88 THR A N 1
ATOM 644 C CA . THR A 1 88 ? 12.410 2.558 -3.129 1.00 81.94 88 THR A CA 1
ATOM 645 C C . THR A 1 88 ? 11.013 1.957 -3.257 1.00 81.94 88 THR A C 1
ATOM 647 O O . THR A 1 88 ? 10.164 2.237 -2.409 1.00 81.94 88 THR A O 1
ATOM 650 N N . LEU A 1 89 ? 10.793 1.059 -4.225 1.00 80.56 89 LEU A N 1
ATOM 651 C CA . LEU A 1 89 ? 9.559 0.277 -4.308 1.00 80.56 89 LEU A CA 1
ATOM 652 C C . LEU A 1 89 ? 9.395 -0.653 -3.095 1.00 80.56 89 LEU A C 1
ATOM 654 O O . LEU A 1 89 ? 8.317 -0.710 -2.504 1.00 80.56 89 LEU A O 1
ATOM 658 N 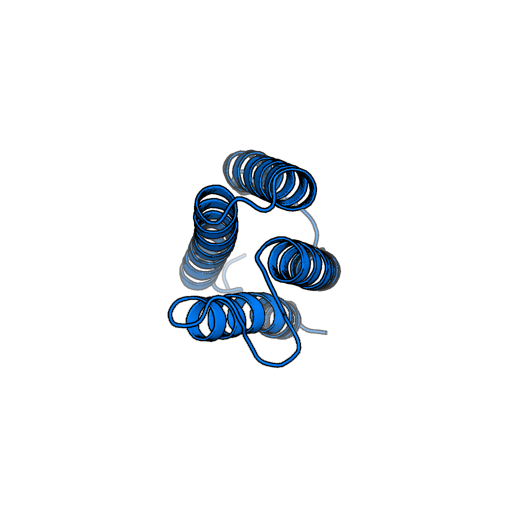N . ALA A 1 90 ? 10.461 -1.349 -2.694 1.00 84.44 90 ALA A N 1
ATOM 659 C CA . ALA A 1 90 ? 10.441 -2.212 -1.516 1.00 84.44 90 ALA A CA 1
ATOM 660 C C . ALA A 1 90 ? 10.108 -1.418 -0.242 1.00 84.44 90 ALA A C 1
ATOM 662 O O . ALA A 1 90 ? 9.286 -1.849 0.570 1.00 84.44 90 ALA A O 1
ATOM 663 N N . LEU A 1 91 ? 10.694 -0.224 -0.098 1.00 86.19 91 LEU A N 1
ATOM 664 C CA . LEU A 1 91 ? 10.399 0.688 1.008 1.00 86.19 91 LEU A CA 1
ATOM 665 C C . LEU A 1 91 ? 8.944 1.166 0.987 1.00 86.19 91 LEU A C 1
ATOM 667 O O . LEU A 1 91 ? 8.295 1.164 2.032 1.00 86.19 91 LEU A O 1
ATOM 671 N N . LEU A 1 92 ? 8.411 1.525 -0.185 1.00 84.50 92 LEU A N 1
ATOM 672 C CA . LEU A 1 92 ? 7.005 1.896 -0.351 1.00 84.50 92 LEU A CA 1
ATOM 673 C C . LEU A 1 92 ? 6.078 0.785 0.152 1.00 84.50 92 LEU A C 1
ATOM 675 O O . LEU A 1 92 ? 5.196 1.039 0.974 1.00 84.50 92 LEU A O 1
ATOM 679 N N . VAL A 1 93 ? 6.280 -0.445 -0.322 1.00 86.88 93 VAL A N 1
ATOM 680 C CA . VAL A 1 93 ? 5.429 -1.582 0.055 1.00 86.88 93 VAL A CA 1
ATOM 681 C C . VAL A 1 93 ? 5.586 -1.915 1.538 1.00 86.88 93 VAL A C 1
ATOM 683 O O . VAL A 1 93 ? 4.588 -2.164 2.216 1.00 86.88 93 VAL A O 1
ATOM 686 N N . GLY A 1 94 ? 6.804 -1.822 2.077 1.00 84.94 94 GLY A N 1
ATOM 687 C CA . GLY A 1 94 ? 7.057 -1.949 3.512 1.00 84.94 94 GLY A CA 1
ATOM 688 C C . GLY A 1 94 ? 6.297 -0.911 4.345 1.00 84.94 94 GLY A C 1
ATOM 689 O O . GLY A 1 94 ? 5.688 -1.261 5.357 1.00 84.94 94 GLY A O 1
ATOM 690 N N . LEU A 1 95 ? 6.257 0.349 3.903 1.00 85.94 95 LEU A N 1
ATOM 691 C CA . LEU A 1 95 ? 5.502 1.416 4.569 1.00 85.94 95 LEU A CA 1
ATOM 692 C C . LEU A 1 95 ? 3.987 1.184 4.503 1.00 85.94 95 LEU A C 1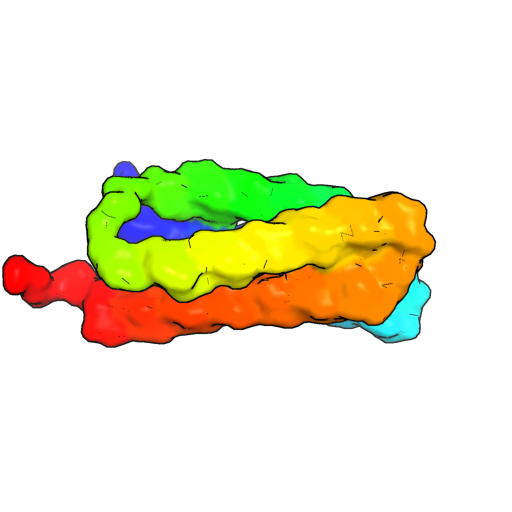
ATOM 694 O O . LEU A 1 95 ? 3.299 1.389 5.505 1.00 85.94 95 LEU A O 1
ATOM 698 N N . ILE A 1 96 ? 3.470 0.710 3.365 1.00 86.00 96 ILE A N 1
ATOM 699 C CA . ILE A 1 96 ? 2.057 0.329 3.209 1.00 86.00 96 ILE A CA 1
ATOM 700 C C . ILE A 1 96 ? 1.700 -0.807 4.180 1.00 86.00 96 ILE A C 1
ATOM 702 O O . ILE A 1 96 ? 0.701 -0.714 4.898 1.00 86.00 96 ILE A O 1
ATOM 706 N N . ALA A 1 97 ? 2.537 -1.844 4.262 1.00 85.75 97 ALA A N 1
ATOM 707 C CA . ALA A 1 97 ? 2.337 -2.962 5.180 1.00 85.75 97 ALA A CA 1
ATOM 708 C C . ALA A 1 97 ? 2.411 -2.523 6.654 1.00 85.75 97 ALA A C 1
ATOM 710 O O . ALA A 1 97 ? 1.581 -2.937 7.464 1.00 85.75 97 ALA A O 1
ATOM 711 N N . ALA A 1 98 ? 3.352 -1.641 7.006 1.00 85.50 98 ALA A N 1
ATOM 712 C CA . ALA A 1 98 ? 3.476 -1.099 8.357 1.00 85.50 98 ALA A CA 1
ATOM 713 C C . ALA A 1 98 ? 2.248 -0.265 8.759 1.00 85.50 98 ALA A C 1
ATOM 715 O O . ALA A 1 98 ? 1.707 -0.447 9.852 1.00 85.50 98 ALA A O 1
ATOM 716 N N . LEU A 1 99 ? 1.769 0.611 7.869 1.00 81.56 99 LEU A N 1
ATOM 717 C CA . LEU A 1 99 ? 0.539 1.383 8.069 1.00 81.56 99 LEU A CA 1
ATOM 718 C C . LEU A 1 99 ? -0.666 0.467 8.303 1.00 81.56 99 LEU A C 1
ATOM 720 O O . LEU A 1 99 ? -1.444 0.691 9.237 1.00 81.56 99 LEU A O 1
ATOM 724 N N . TRP A 1 100 ? -0.793 -0.582 7.490 1.00 85.31 100 TRP A N 1
ATOM 725 C CA . TRP A 1 100 ? -1.847 -1.578 7.635 1.00 85.31 100 TRP A CA 1
ATOM 726 C C . TRP A 1 100 ? -1.760 -2.330 8.966 1.00 85.31 100 TRP A C 1
ATOM 728 O O . TRP A 1 100 ? -2.769 -2.462 9.663 1.00 85.31 100 TRP A O 1
ATOM 738 N N . LEU A 1 101 ? -0.562 -2.764 9.367 1.00 84.06 101 LEU A N 1
ATOM 739 C CA . LEU A 1 101 ? -0.348 -3.476 10.625 1.00 84.06 101 LEU A CA 1
ATOM 740 C C . LEU A 1 101 ? -0.710 -2.600 11.830 1.00 84.06 101 LEU A C 1
ATOM 742 O O . LEU A 1 101 ? -1.438 -3.044 12.716 1.00 84.06 101 LEU A O 1
ATOM 746 N N . VAL A 1 102 ? -0.262 -1.339 11.847 1.00 81.12 102 VAL A N 1
ATOM 747 C CA . VAL A 1 102 ? -0.600 -0.376 12.910 1.00 81.12 102 VAL A CA 1
ATOM 748 C C . VAL A 1 102 ? -2.113 -0.169 12.994 1.00 81.12 102 VAL A C 1
ATOM 750 O O . VAL A 1 102 ? -2.674 -0.177 14.093 1.00 81.12 102 VAL A O 1
ATOM 753 N N . SER A 1 103 ? -2.784 -0.019 11.848 1.00 75.00 103 SER A N 1
ATOM 754 C CA . SER A 1 103 ? -4.243 0.124 11.794 1.00 75.00 103 SER A CA 1
ATOM 755 C C . SER A 1 103 ? -4.959 -1.120 12.328 1.00 75.00 103 SER A C 1
ATOM 757 O O . SER A 1 103 ? -5.865 -1.010 13.154 1.00 75.00 103 SER A O 1
ATOM 759 N N . THR A 1 104 ? -4.508 -2.304 11.919 1.00 78.94 104 THR A N 1
ATOM 760 C CA . THR A 1 104 ? -5.087 -3.595 12.313 1.00 78.94 104 THR A CA 1
ATOM 761 C C . THR A 1 104 ? -4.918 -3.854 13.807 1.00 78.94 104 THR A C 1
ATOM 763 O O . THR A 1 104 ? -5.888 -4.155 14.498 1.00 78.94 104 THR A O 1
ATOM 766 N N . VAL A 1 105 ? -3.709 -3.663 14.344 1.00 81.06 105 VAL A N 1
ATOM 767 C CA . VAL A 1 105 ? -3.435 -3.810 15.783 1.00 81.06 105 VAL A CA 1
ATOM 768 C C . VAL A 1 105 ? -4.285 -2.840 16.602 1.00 81.06 105 VAL A C 1
ATOM 770 O O . VAL A 1 105 ? -4.787 -3.214 17.663 1.00 81.06 105 VAL A O 1
ATOM 773 N N . ARG A 1 106 ? -4.483 -1.606 16.121 1.00 72.38 106 ARG A N 1
ATOM 774 C CA . ARG A 1 106 ? -5.366 -0.645 16.790 1.00 72.38 106 ARG A CA 1
ATOM 775 C C . ARG A 1 106 ? -6.805 -1.148 16.818 1.00 72.38 106 ARG A C 1
ATOM 777 O O . ARG A 1 106 ? -7.417 -1.133 17.881 1.00 72.38 106 ARG A O 1
ATOM 784 N N . HIS A 1 107 ? -7.331 -1.622 15.695 1.00 69.75 107 HIS A N 1
ATOM 785 C CA . HIS A 1 107 ? -8.695 -2.151 15.635 1.00 69.75 107 HIS A CA 1
ATOM 786 C C . HIS A 1 107 ? -8.901 -3.367 16.537 1.00 69.75 107 HIS A C 1
ATOM 788 O O . HIS A 1 107 ? -9.900 -3.433 17.244 1.00 69.75 107 HIS A O 1
ATOM 794 N N . LEU A 1 108 ? -7.918 -4.266 16.621 1.00 75.44 108 LEU A N 1
ATOM 795 C CA . LEU A 1 108 ? -7.967 -5.398 17.551 1.00 75.44 108 LEU A CA 1
ATOM 796 C C . LEU A 1 108 ? -7.929 -4.964 19.028 1.00 75.44 108 LEU A C 1
ATOM 798 O O . LEU A 1 108 ? -8.557 -5.602 19.870 1.00 75.44 108 LEU A O 1
ATOM 802 N N . ARG A 1 109 ? -7.201 -3.888 19.363 1.00 77.00 109 ARG A N 1
ATOM 803 C CA . ARG A 1 109 ? -7.086 -3.366 20.743 1.00 77.00 109 ARG A CA 1
ATOM 804 C C . ARG A 1 109 ? -8.235 -2.450 21.162 1.00 77.00 109 ARG A C 1
ATOM 806 O O . ARG A 1 109 ? -8.500 -2.322 22.353 1.00 77.00 109 ARG A O 1
ATOM 813 N N . THR A 1 110 ? -8.907 -1.827 20.201 1.00 65.25 110 THR A N 1
ATOM 814 C CA . THR A 1 110 ? -10.095 -0.986 20.405 1.00 65.25 110 THR A CA 1
ATOM 815 C C . THR A 1 110 ? -11.266 -1.562 19.607 1.00 65.25 110 THR A C 1
ATOM 817 O O . THR A 1 110 ? -11.693 -0.949 18.628 1.00 65.25 110 THR A O 1
ATOM 820 N N . PRO A 1 111 ? -11.790 -2.745 19.987 1.00 54.38 111 PRO A N 1
ATOM 821 C CA . PRO A 1 111 ? -13.018 -3.238 19.389 1.00 54.38 111 PRO A CA 1
ATOM 822 C C . PRO A 1 111 ? -14.139 -2.254 19.725 1.00 54.38 111 PRO A C 1
ATOM 824 O O . PRO A 1 111 ? -14.251 -1.800 20.867 1.00 54.38 111 PRO A O 1
ATOM 827 N N . ALA A 1 112 ? -14.936 -1.893 18.720 1.00 56.62 112 ALA A N 1
ATOM 828 C CA . ALA A 1 112 ? -16.117 -1.054 18.867 1.00 56.62 112 ALA A CA 1
ATOM 829 C C . ALA A 1 112 ? -17.054 -1.679 19.916 1.00 56.62 112 ALA A C 1
ATOM 831 O O . ALA A 1 112 ? -17.800 -2.607 19.627 1.00 56.62 112 ALA A O 1
ATOM 832 N N . GLY A 1 113 ? -16.943 -1.235 21.169 1.00 47.47 113 GLY A N 1
ATOM 833 C CA . GLY A 1 113 ? -17.598 -1.927 22.278 1.00 47.47 113 GLY A CA 1
ATOM 834 C C . GLY A 1 113 ? -17.305 -1.400 23.679 1.00 47.47 113 GLY A C 1
ATOM 835 O O . GLY A 1 113 ? -17.698 -2.051 24.644 1.00 47.47 113 GLY A O 1
ATOM 836 N N . ARG A 1 114 ? -16.660 -0.238 23.841 1.00 38.31 114 ARG A N 1
ATOM 837 C CA . ARG A 1 114 ? -16.719 0.495 25.111 1.00 38.31 114 ARG A CA 1
ATOM 838 C C . ARG A 1 114 ? -16.995 1.978 24.854 1.00 38.31 114 ARG A C 1
ATOM 840 O O . ARG A 1 114 ? -16.294 2.544 24.013 1.00 38.31 114 ARG A O 1
ATOM 847 N N . PRO A 1 115 ? -18.033 2.548 25.496 1.00 45.28 115 PRO A N 1
ATOM 848 C CA . PRO A 1 115 ? -18.285 3.986 25.476 1.00 45.28 115 PRO A CA 1
ATOM 849 C C . PRO A 1 115 ? -17.110 4.770 26.069 1.00 45.28 115 PRO A C 1
ATOM 851 O O . PRO A 1 115 ? -16.369 4.192 26.900 1.00 45.28 115 PRO A O 1
#

Radius of gyration: 14.88 Å; chains: 1; bounding box: 37×25×41 Å

Sequence (115 aa):
MQPEWRDAVATVPVLLTIALYVDYFPDGTALWVHGARAMAATALVLGLVAFLLGAGRWTGPARWVSAPLGTAALLCAVFTLVTGDGLTLALLVGLIAALWLVSTVRHLRTPAGRP

Secondary structure (DSSP, 8-state):
--HHHHHHHHHHHHHHHHHHHHHHHHHSEETTEESHHHHHHHHHHHHHHHHHHH-----STTHHHHHHHHHHHHHHHHHHHHH--HHHHHHHHHHHHHHHHHHHHHHHHS-S---

pLDDT: mean 77.54, std 11.1, range [38.31, 90.06]

Foldseek 3Di:
DPLVVLLVVLVVLLVVLVVQVVQCVPPVDGDVAHAQLSSLVSNVVSNVVSCVSNDDPDDDPVCVVLVVLVVLLVVLSVVCNVPSDPVSSVVNSVSSVVSSVVVVVVCVVDPPDDD

Organism: NCBI:txid715475